Protein AF-U6D3Z1-F1 (afdb_monomer_lite)

InterPro domains:
  IPR001387 Cro/C1-type, helix-turn-helix domain [PS50943] (64-90)
  IPR010982 Lambda repressor-like, DNA-binding domain superfamily [G3DSA:1.10.260.40] (48-91)
  IPR010982 Lambda repressor-like, DNA-binding domain superfamily [SSF47413] (57-90)
  IPR013729 Multiprotein bridging factor 1, N-terminal [PF08523] (2-56)

Radius of gyration: 22.08 Å; chains: 1; bounding box: 46×28×53 Å

Structure (mmCIF, N/CA/C/O backbone):
data_AF-U6D3Z1-F1
#
_entry.id   AF-U6D3Z1-F1
#
loop_
_atom_site.group_PDB
_atom_site.id
_atom_site.type_symbol
_atom_site.label_atom_id
_atom_site.label_alt_id
_atom_site.label_comp_id
_atom_site.label_asym_id
_atom_site.label_entity_id
_atom_site.label_seq_id
_atom_site.pdbx_PDB_ins_code
_atom_site.Cartn_x
_atom_site.Cartn_y
_atom_site.Cartn_z
_atom_site.occupancy
_atom_site.B_iso_or_equiv
_atom_site.auth_seq_id
_atom_site.auth_comp_id
_atom_site.auth_asym_id
_atom_site.auth_atom_id
_atom_site.pdbx_PDB_model_num
ATOM 1 N N . THR A 1 1 ? 6.391 -15.594 -28.749 1.00 60.03 1 THR A N 1
ATOM 2 C CA . THR A 1 1 ? 5.736 -14.402 -28.143 1.00 60.03 1 THR A CA 1
ATOM 3 C C . THR A 1 1 ? 6.742 -13.582 -27.347 1.00 60.03 1 THR A C 1
ATOM 5 O O . THR A 1 1 ? 7.759 -14.126 -26.929 1.00 60.03 1 THR A O 1
ATOM 8 N N . ALA A 1 2 ? 6.479 -12.291 -27.103 1.00 65.94 2 ALA A N 1
ATOM 9 C CA . ALA A 1 2 ? 7.393 -11.397 -26.370 1.00 65.94 2 ALA A CA 1
ATOM 10 C C . ALA A 1 2 ? 7.782 -11.911 -24.964 1.00 65.94 2 ALA A C 1
ATOM 12 O O . ALA A 1 2 ? 8.900 -11.687 -24.510 1.00 65.94 2 ALA A O 1
ATOM 13 N N . ALA A 1 3 ? 6.894 -12.654 -24.294 1.00 70.94 3 ALA A N 1
ATOM 14 C CA . ALA A 1 3 ? 7.183 -13.298 -23.010 1.00 70.94 3 ALA A CA 1
ATOM 15 C C . ALA A 1 3 ? 8.271 -14.387 -23.110 1.00 70.94 3 ALA A C 1
ATOM 17 O O . ALA A 1 3 ? 9.100 -14.524 -22.214 1.00 70.94 3 ALA A O 1
ATOM 18 N N . GLN A 1 4 ? 8.311 -15.126 -24.220 1.00 70.94 4 GLN A N 1
ATOM 19 C CA . GLN A 1 4 ? 9.300 -16.177 -24.462 1.00 70.94 4 GLN A CA 1
ATOM 20 C C . GLN A 1 4 ? 10.684 -15.586 -24.770 1.00 70.94 4 GLN A C 1
ATOM 22 O O . GLN A 1 4 ? 11.685 -16.095 -24.270 1.00 70.94 4 GLN A O 1
ATOM 27 N N . ALA A 1 5 ? 10.734 -14.460 -25.494 1.00 72.69 5 ALA A N 1
ATOM 28 C CA . ALA A 1 5 ? 11.964 -13.707 -25.766 1.00 72.69 5 ALA A CA 1
ATOM 29 C C . ALA A 1 5 ? 12.571 -13.065 -24.502 1.00 72.69 5 ALA A C 1
ATOM 31 O O . ALA A 1 5 ? 13.786 -12.973 -24.375 1.00 72.69 5 ALA A O 1
ATOM 32 N N . LYS A 1 6 ? 11.732 -12.684 -23.529 1.00 77.94 6 LYS A N 1
ATOM 33 C CA . LYS A 1 6 ? 12.159 -12.137 -22.225 1.00 77.94 6 LYS A CA 1
ATOM 34 C C . LYS A 1 6 ? 12.466 -13.212 -21.176 1.00 77.94 6 LYS A C 1
ATOM 36 O O . LYS A 1 6 ? 12.797 -12.884 -20.037 1.00 77.94 6 LYS A O 1
ATOM 41 N N . SER A 1 7 ? 12.328 -14.493 -21.521 1.00 85.62 7 SER A N 1
ATOM 42 C CA . SER A 1 7 ? 12.639 -15.582 -20.597 1.00 85.62 7 SER A CA 1
ATOM 43 C C . SER A 1 7 ? 14.137 -15.619 -20.284 1.00 85.62 7 SER A C 1
ATOM 45 O O . SER A 1 7 ? 14.978 -15.329 -21.134 1.00 85.62 7 SER A O 1
ATOM 47 N N . LYS A 1 8 ? 14.494 -16.034 -19.063 1.00 85.50 8 LYS A N 1
ATOM 48 C CA . LYS A 1 8 ? 15.901 -16.129 -18.636 1.00 85.50 8 LYS A CA 1
ATOM 49 C C . LYS A 1 8 ? 16.726 -17.027 -19.568 1.00 85.50 8 LYS A C 1
ATOM 51 O O . LYS A 1 8 ? 17.881 -16.728 -19.841 1.00 85.50 8 LYS A O 1
ATOM 56 N N . GLN A 1 9 ? 16.124 -18.102 -20.081 1.00 88.56 9 GLN A N 1
ATOM 57 C CA . GLN A 1 9 ? 16.767 -19.009 -21.034 1.00 88.56 9 GLN A CA 1
ATOM 58 C C . GLN A 1 9 ? 17.039 -18.332 -22.383 1.00 88.56 9 GLN A C 1
ATOM 60 O O . GLN A 1 9 ? 18.143 -18.473 -22.906 1.00 88.56 9 GLN A O 1
ATOM 65 N N . ALA A 1 10 ? 16.078 -17.569 -22.915 1.00 85.50 10 ALA A N 1
ATOM 66 C CA . ALA A 1 10 ? 16.250 -16.833 -24.165 1.00 85.50 10 ALA A CA 1
ATOM 67 C C . ALA A 1 10 ? 17.331 -15.746 -24.048 1.00 85.50 10 ALA A C 1
ATOM 69 O O . ALA A 1 10 ? 18.203 -15.675 -24.910 1.00 85.50 10 ALA A O 1
ATOM 70 N N . ILE A 1 11 ? 17.347 -14.989 -22.943 1.00 87.00 11 ILE A N 1
ATOM 71 C CA . ILE A 1 11 ? 18.365 -13.957 -22.678 1.00 87.00 11 ILE A CA 1
ATOM 72 C C . ILE A 1 11 ? 19.770 -14.578 -22.602 1.00 87.00 11 ILE A C 1
ATOM 74 O O . ILE A 1 11 ? 20.693 -14.106 -23.259 1.00 87.00 11 ILE A O 1
ATOM 78 N N . LEU A 1 12 ? 19.938 -15.677 -21.857 1.00 88.69 12 LEU A N 1
ATOM 79 C CA . LEU A 1 12 ? 21.232 -16.366 -21.732 1.00 88.69 12 LEU A CA 1
ATOM 80 C C . LEU A 1 12 ? 21.701 -17.016 -23.042 1.00 88.69 12 LEU A C 1
ATOM 82 O O . LEU A 1 12 ? 22.896 -17.247 -23.229 1.00 88.69 12 LEU A O 1
ATOM 86 N N . ALA A 1 13 ? 20.775 -17.400 -23.920 1.00 88.50 13 ALA A N 1
ATOM 87 C CA . ALA A 1 13 ? 21.108 -17.951 -25.227 1.00 88.50 13 ALA A CA 1
ATOM 88 C C . ALA A 1 13 ? 21.548 -16.844 -26.201 1.00 88.50 13 ALA A C 1
ATOM 90 O O . ALA A 1 13 ? 22.555 -17.021 -26.879 1.00 88.50 13 ALA A O 1
ATOM 91 N N . ALA A 1 14 ? 20.858 -15.698 -26.202 1.00 86.50 14 ALA A N 1
ATOM 92 C CA . ALA A 1 14 ? 21.232 -14.513 -26.977 1.00 86.50 14 ALA A CA 1
ATOM 93 C C . ALA A 1 14 ? 22.620 -13.981 -26.572 1.00 86.50 14 ALA A C 1
ATOM 95 O O . ALA A 1 14 ? 23.486 -13.806 -27.425 1.00 86.50 14 ALA A O 1
ATOM 96 N N . GLN A 1 15 ? 22.889 -13.874 -25.263 1.00 87.69 15 GLN A N 1
ATOM 97 C CA . GLN A 1 15 ? 24.204 -13.475 -24.738 1.00 87.69 15 GLN A CA 1
ATOM 98 C C . GLN A 1 15 ? 25.342 -14.394 -25.206 1.00 87.69 15 GLN A C 1
ATOM 100 O O . GLN A 1 15 ? 26.423 -13.919 -25.536 1.00 87.69 15 GLN A O 1
ATOM 105 N N . ARG A 1 16 ? 25.107 -15.713 -25.261 1.00 90.69 16 ARG A N 1
ATOM 106 C CA . ARG A 1 16 ? 26.111 -16.689 -25.725 1.00 90.69 16 ARG A CA 1
ATOM 107 C C . ARG A 1 16 ? 26.371 -16.624 -27.226 1.00 90.69 16 ARG A C 1
ATOM 109 O O . ARG A 1 16 ? 27.470 -16.960 -27.652 1.00 90.69 16 ARG A O 1
ATOM 116 N N . ARG A 1 17 ? 25.372 -16.226 -28.015 1.00 90.31 17 ARG A N 1
ATOM 117 C CA . ARG A 1 17 ? 25.490 -16.064 -29.471 1.00 90.31 17 ARG A CA 1
ATOM 118 C C . ARG A 1 17 ? 26.035 -14.693 -29.883 1.00 90.31 17 ARG A C 1
ATOM 120 O O . ARG A 1 17 ? 26.256 -14.485 -31.068 1.00 90.31 17 ARG A O 1
ATOM 127 N N . GLY A 1 18 ? 26.267 -13.787 -28.928 1.00 85.50 18 GLY A N 1
ATOM 128 C CA . GLY A 1 18 ? 26.699 -12.417 -29.211 1.00 85.50 18 GLY A CA 1
ATOM 129 C C . GLY A 1 18 ? 25.605 -11.561 -29.853 1.00 85.50 18 GLY A C 1
ATOM 130 O O . GLY A 1 18 ? 25.920 -10.602 -30.545 1.00 85.50 18 GLY A O 1
ATOM 131 N N . GLU A 1 19 ? 24.334 -11.924 -29.660 1.00 87.94 19 GLU A N 1
ATOM 132 C CA . GLU A 1 19 ? 23.192 -11.140 -30.135 1.00 87.94 19 GLU A CA 1
ATOM 133 C C . GLU A 1 19 ? 22.957 -9.924 -29.227 1.00 87.94 19 GLU A C 1
ATOM 135 O O . GLU A 1 19 ? 23.107 -10.013 -28.003 1.00 87.94 19 GLU A O 1
ATOM 140 N N . ASP A 1 20 ? 22.537 -8.804 -29.819 1.00 77.00 20 ASP A N 1
ATOM 141 C CA . ASP A 1 20 ? 22.237 -7.578 -29.081 1.00 77.00 20 ASP A CA 1
ATOM 142 C C . ASP A 1 20 ? 21.044 -7.766 -28.132 1.00 77.00 20 ASP A C 1
ATOM 144 O O . ASP A 1 20 ? 19.962 -8.221 -28.513 1.00 77.00 20 ASP A O 1
ATOM 148 N N . GLY A 1 21 ? 21.242 -7.395 -26.865 1.00 79.69 21 GLY A N 1
ATOM 149 C CA . GLY A 1 21 ? 20.211 -7.425 -25.833 1.00 79.69 21 GLY A CA 1
ATOM 150 C C . GLY A 1 21 ? 19.660 -6.033 -25.548 1.00 79.69 21 GLY A C 1
ATOM 151 O O . GLY A 1 21 ? 20.405 -5.125 -25.184 1.00 79.69 21 GLY A O 1
ATOM 152 N N . GLU A 1 22 ? 18.341 -5.866 -25.629 1.00 85.81 22 GLU A N 1
ATOM 153 C CA . GLU A 1 22 ? 17.695 -4.633 -25.184 1.00 85.81 22 GLU A CA 1
ATOM 154 C C . GLU A 1 22 ? 17.622 -4.599 -23.650 1.00 85.81 22 GLU A C 1
ATOM 156 O O . GLU A 1 22 ? 17.077 -5.503 -23.008 1.00 85.81 22 GLU A O 1
ATOM 161 N N . THR A 1 23 ? 18.146 -3.531 -23.045 1.00 87.31 23 THR A N 1
ATOM 162 C CA . THR A 1 23 ? 17.996 -3.275 -21.609 1.00 87.31 23 THR A CA 1
ATOM 163 C C . THR A 1 23 ? 17.288 -1.949 -21.389 1.00 87.31 23 THR A C 1
ATOM 165 O O . THR A 1 23 ? 17.544 -0.962 -22.070 1.00 87.31 23 THR A O 1
ATOM 168 N N . SER A 1 24 ? 16.373 -1.922 -20.423 1.00 90.00 24 SER A N 1
ATOM 169 C CA . SER A 1 24 ? 15.667 -0.707 -20.027 1.00 90.00 24 SER A CA 1
ATOM 170 C C . SER A 1 24 ? 15.627 -0.590 -18.509 1.00 90.00 24 SER A C 1
ATOM 172 O O . SER A 1 24 ? 15.461 -1.573 -17.777 1.00 90.00 24 SER A O 1
ATOM 174 N N . LYS A 1 25 ? 15.794 0.639 -18.012 1.00 92.56 25 LYS A N 1
ATOM 175 C CA . LYS A 1 25 ? 15.651 0.940 -16.587 1.00 92.56 25 LYS A CA 1
ATOM 176 C C . LYS A 1 25 ? 14.170 0.856 -16.213 1.00 92.56 25 LYS A C 1
ATOM 178 O O . LYS A 1 25 ? 13.325 1.454 -16.874 1.00 92.56 25 LYS A O 1
ATOM 183 N N . LYS A 1 26 ? 13.843 0.146 -15.128 1.00 92.25 26 LYS A N 1
ATOM 184 C CA . LYS A 1 26 ? 12.462 0.117 -14.617 1.00 92.25 26 LYS A CA 1
ATOM 185 C C . LYS A 1 26 ? 12.067 1.507 -14.109 1.00 92.25 26 LYS A C 1
ATOM 187 O O . LYS A 1 26 ? 12.879 2.181 -13.481 1.00 92.25 26 LYS A O 1
ATOM 192 N N . TRP A 1 27 ? 10.809 1.887 -14.320 1.00 88.75 27 TRP A N 1
ATOM 193 C CA . TRP A 1 27 ? 10.277 3.217 -13.993 1.00 88.75 27 TRP A CA 1
ATOM 194 C C . TRP A 1 27 ? 10.572 3.675 -12.548 1.00 88.75 27 TRP A C 1
ATOM 196 O O . TRP A 1 27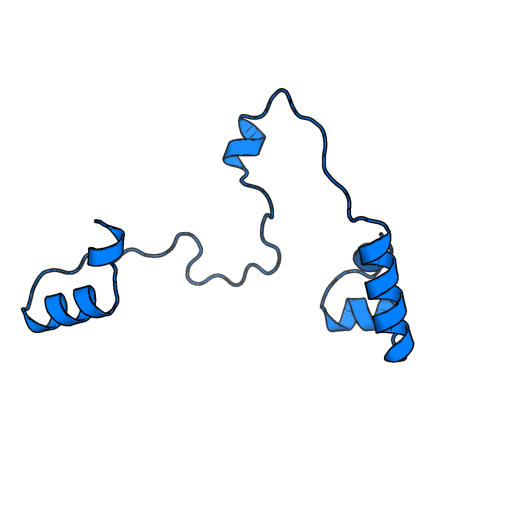 ? 11.042 4.788 -12.351 1.00 88.75 27 TRP A O 1
ATOM 206 N N . ALA A 1 28 ? 10.415 2.794 -11.552 1.00 90.44 28 ALA A N 1
ATOM 207 C CA . ALA A 1 28 ? 10.732 3.069 -10.141 1.00 90.44 28 ALA A CA 1
ATOM 208 C C . ALA A 1 28 ? 12.053 2.421 -9.658 1.00 90.44 28 ALA A C 1
ATOM 210 O O . ALA A 1 28 ? 12.209 2.110 -8.477 1.00 90.44 28 ALA A O 1
ATOM 211 N N . ALA A 1 29 ? 13.006 2.145 -10.558 1.00 91.38 29 ALA A N 1
ATOM 212 C CA . ALA A 1 29 ? 14.279 1.526 -10.179 1.00 91.38 29 ALA A CA 1
ATOM 213 C C . ALA A 1 29 ? 15.152 2.467 -9.333 1.00 91.38 29 ALA A C 1
ATOM 215 O O . ALA A 1 29 ? 15.371 3.621 -9.706 1.00 91.38 29 ALA A O 1
ATOM 216 N N . GLY A 1 30 ? 15.730 1.931 -8.254 1.00 91.75 30 GLY A N 1
ATOM 217 C CA . GLY A 1 30 ? 16.657 2.661 -7.381 1.00 91.75 30 GLY A CA 1
ATOM 218 C C . GLY A 1 30 ? 15.977 3.559 -6.343 1.00 91.75 30 GLY A C 1
ATOM 219 O O . GLY A 1 30 ? 16.628 4.443 -5.801 1.00 91.75 30 GLY A O 1
ATOM 220 N N . GLN A 1 31 ? 14.684 3.354 -6.077 1.00 92.81 31 GLN A N 1
ATOM 221 C CA . GLN A 1 31 ? 13.926 4.073 -5.050 1.00 92.81 31 GLN A CA 1
ATOM 222 C C . GLN A 1 31 ? 13.392 3.105 -3.983 1.00 92.81 31 GLN A C 1
ATOM 224 O O . GLN A 1 31 ? 13.156 1.932 -4.263 1.00 92.81 31 GLN A O 1
ATOM 229 N N . ASN A 1 32 ? 13.166 3.607 -2.767 1.00 89.69 32 ASN A N 1
ATOM 230 C CA . ASN A 1 32 ? 12.649 2.861 -1.612 1.00 89.69 32 ASN A CA 1
ATOM 231 C C . ASN A 1 32 ? 11.274 3.388 -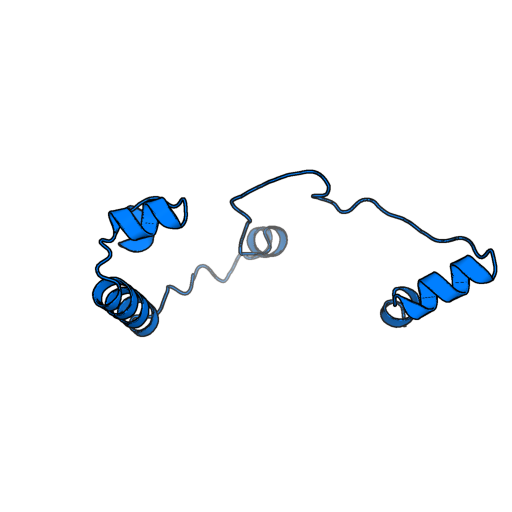1.163 1.00 89.69 32 ASN A C 1
ATOM 233 O O . ASN A 1 32 ? 11.020 3.587 0.025 1.00 89.69 32 ASN A O 1
ATOM 237 N N . ARG A 1 33 ? 10.380 3.658 -2.118 1.00 89.75 33 ARG A N 1
ATOM 238 C CA . ARG A 1 33 ? 9.041 4.158 -1.798 1.00 89.75 33 ARG A CA 1
ATOM 239 C C . ARG A 1 33 ? 8.268 3.112 -0.982 1.00 89.75 33 ARG A C 1
ATOM 241 O O . ARG A 1 33 ? 7.901 2.074 -1.520 1.00 89.75 33 ARG A O 1
ATOM 248 N N . GLN A 1 34 ? 8.015 3.406 0.295 1.00 87.81 34 GLN A N 1
ATOM 249 C CA . GLN A 1 34 ? 7.404 2.455 1.233 1.00 87.81 34 GLN A CA 1
ATOM 250 C C . GLN A 1 34 ? 5.877 2.350 1.065 1.00 87.81 34 GLN A C 1
ATOM 252 O O . GLN A 1 34 ? 5.340 1.248 1.123 1.00 87.81 34 GLN A O 1
ATOM 257 N N . HIS A 1 35 ? 5.196 3.448 0.718 1.00 89.00 35 HIS A N 1
ATOM 258 C CA . HIS A 1 35 ? 3.775 3.425 0.353 1.00 89.00 35 HIS A CA 1
ATOM 259 C C . HIS A 1 35 ? 3.582 3.470 -1.168 1.00 89.00 35 HIS A C 1
ATOM 261 O O . HIS A 1 35 ? 3.856 4.481 -1.829 1.00 89.00 35 HIS A O 1
ATOM 267 N N . SER A 1 36 ? 3.083 2.368 -1.725 1.00 87.88 36 SER A N 1
ATOM 268 C CA . SER A 1 36 ? 2.716 2.263 -3.138 1.00 87.88 36 SER A CA 1
ATOM 269 C C . SER A 1 36 ? 1.222 2.508 -3.345 1.00 87.88 36 SER A C 1
ATOM 271 O O . SER A 1 36 ? 0.412 2.351 -2.434 1.00 87.88 36 SER A O 1
ATOM 273 N N . ILE A 1 37 ? 0.860 2.946 -4.549 1.00 87.88 37 ILE A N 1
ATOM 274 C CA . ILE A 1 37 ? -0.537 3.182 -4.906 1.00 87.88 37 ILE A CA 1
ATOM 275 C C . ILE A 1 37 ? -1.168 1.830 -5.245 1.00 87.88 37 ILE A C 1
ATOM 277 O O . ILE A 1 37 ? -0.653 1.106 -6.092 1.00 87.88 37 ILE A O 1
ATOM 281 N N . THR A 1 38 ? -2.275 1.495 -4.582 1.00 86.38 38 THR A N 1
ATOM 282 C CA . THR A 1 38 ? -2.947 0.191 -4.729 1.00 86.38 38 THR A CA 1
ATOM 283 C C . THR A 1 38 ? -3.782 0.072 -6.014 1.00 86.38 38 THR A C 1
ATOM 285 O O . THR A 1 38 ? -3.898 -1.005 -6.592 1.00 86.38 38 THR A O 1
ATOM 288 N N . LYS A 1 39 ? -4.324 1.191 -6.516 1.00 85.19 39 LYS A N 1
ATOM 289 C CA . LYS A 1 39 ? -5.109 1.252 -7.759 1.00 85.19 39 LYS A CA 1
ATOM 290 C C . LYS A 1 39 ? -4.315 1.898 -8.897 1.00 85.19 39 LYS A C 1
ATOM 292 O O . LYS A 1 39 ? -3.446 2.737 -8.672 1.00 85.19 39 LYS A O 1
ATOM 297 N N . ASN A 1 40 ? -4.649 1.546 -10.139 1.00 85.38 40 ASN A N 1
ATOM 298 C CA . ASN A 1 40 ? -4.071 2.189 -11.318 1.00 85.38 40 ASN A CA 1
ATOM 299 C C . ASN A 1 40 ? -4.616 3.621 -11.459 1.00 85.38 40 ASN A C 1
ATOM 301 O O . ASN A 1 40 ? -5.793 3.811 -11.768 1.00 85.38 40 ASN A O 1
ATOM 305 N N . THR A 1 41 ? -3.755 4.619 -11.259 1.00 83.88 41 THR A N 1
ATOM 306 C CA . THR A 1 41 ? -4.133 6.040 -11.292 1.00 83.88 41 THR A CA 1
ATOM 307 C C . THR A 1 41 ? -4.664 6.488 -12.649 1.00 83.88 41 THR A C 1
ATOM 309 O O . THR A 1 41 ? -5.555 7.322 -12.694 1.00 83.88 41 THR A O 1
ATOM 312 N N . ALA A 1 42 ? -4.192 5.898 -13.750 1.00 86.50 42 ALA A N 1
ATOM 313 C CA . ALA A 1 42 ? -4.673 6.230 -15.088 1.00 86.50 42 ALA A CA 1
ATOM 314 C C . ALA A 1 42 ? -6.058 5.634 -15.388 1.00 86.50 42 ALA A C 1
ATOM 316 O O . ALA A 1 42 ? -6.745 6.115 -16.286 1.00 86.50 42 ALA A O 1
ATOM 317 N N . LYS A 1 43 ? -6.463 4.565 -14.685 1.00 85.12 43 LYS A N 1
ATOM 318 C CA . LYS A 1 43 ? -7.849 4.081 -14.741 1.00 85.12 43 LYS A CA 1
ATOM 319 C C . LYS A 1 43 ? -8.743 5.003 -13.919 1.00 85.12 43 LYS A C 1
ATOM 321 O O . LYS A 1 43 ? -9.729 5.472 -14.457 1.00 85.12 43 LYS A O 1
ATOM 326 N N . LEU A 1 44 ? -8.336 5.318 -12.685 1.00 85.19 44 LEU A N 1
ATOM 327 C CA . LEU A 1 44 ? -9.074 6.222 -11.794 1.00 85.19 44 LEU A CA 1
ATOM 328 C C . LEU A 1 44 ? -9.337 7.597 -12.421 1.00 85.19 44 LEU A C 1
ATOM 330 O O . LEU A 1 44 ? -10.432 8.115 -12.288 1.00 85.19 44 LEU A O 1
ATOM 334 N N . ASP A 1 45 ? -8.358 8.160 -13.128 1.00 84.50 45 ASP A N 1
ATOM 335 C CA . ASP A 1 45 ? -8.494 9.453 -13.815 1.00 84.50 45 ASP A CA 1
ATOM 336 C C . ASP A 1 45 ? -9.514 9.423 -14.971 1.00 84.50 45 ASP A C 1
ATOM 338 O O . ASP A 1 45 ? -10.168 10.418 -15.264 1.00 84.50 45 ASP A O 1
ATOM 342 N N . ARG A 1 46 ? -9.680 8.262 -15.619 1.00 86.75 46 ARG A N 1
ATOM 343 C CA . ARG A 1 46 ? -10.653 8.057 -16.706 1.00 86.75 46 ARG A CA 1
ATOM 344 C C . ARG A 1 46 ? -12.012 7.558 -16.218 1.00 86.75 46 ARG A C 1
ATOM 346 O O . ARG A 1 46 ? -12.950 7.501 -17.007 1.00 86.75 46 ARG A O 1
ATOM 353 N N . GLU A 1 47 ? -12.103 7.123 -14.968 1.00 80.88 47 GLU A N 1
ATOM 354 C CA . GLU A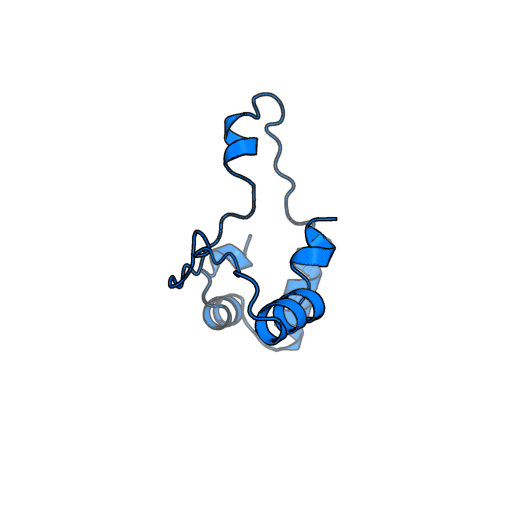 1 47 ? -13.295 6.510 -14.393 1.00 80.88 47 GLU A CA 1
ATOM 355 C C . GLU A 1 47 ? -14.231 7.615 -13.901 1.00 80.88 47 GLU A C 1
ATOM 357 O O . GLU A 1 47 ? -13.979 8.254 -12.885 1.00 80.88 47 GLU A O 1
ATOM 362 N N . THR A 1 48 ? -15.304 7.865 -14.652 1.00 75.56 48 THR A N 1
ATOM 363 C CA . THR A 1 48 ? -16.280 8.926 -14.349 1.00 75.56 48 THR A CA 1
ATOM 364 C C . THR A 1 48 ? -17.601 8.397 -13.789 1.00 75.56 48 THR A C 1
ATOM 366 O O . THR A 1 48 ? -18.459 9.196 -13.424 1.00 75.56 48 THR A O 1
ATOM 369 N N . GLU A 1 49 ? -17.785 7.073 -13.731 1.00 71.94 49 GLU A N 1
ATOM 370 C CA . GLU A 1 49 ? -19.093 6.445 -13.473 1.00 71.94 49 GLU A CA 1
ATOM 371 C C . GLU A 1 49 ? -19.150 5.622 -12.175 1.00 71.94 49 GLU A C 1
ATOM 373 O O . GLU A 1 49 ? -20.157 5.661 -11.470 1.00 71.94 49 GLU A O 1
ATOM 378 N N . GLU A 1 50 ? -18.080 4.910 -11.803 1.00 66.00 50 GLU A N 1
ATOM 379 C CA . GLU A 1 50 ? -18.056 4.073 -10.597 1.00 66.00 50 GLU A CA 1
ATOM 380 C C . GLU A 1 50 ? -17.352 4.787 -9.431 1.00 66.00 50 GLU A C 1
ATOM 382 O O . GLU A 1 50 ? -16.127 4.889 -9.379 1.00 66.00 50 GLU A O 1
ATOM 387 N N . LEU A 1 51 ? -18.137 5.282 -8.466 1.00 75.44 51 LEU A N 1
ATOM 388 C CA . LEU A 1 51 ? -17.630 6.018 -7.295 1.00 75.44 51 LEU A CA 1
ATOM 389 C C . LEU A 1 51 ? -17.474 5.153 -6.026 1.00 75.44 51 LEU A C 1
ATOM 391 O O . LEU A 1 51 ? -17.139 5.670 -4.956 1.00 75.44 51 LEU A O 1
ATOM 395 N N . HIS A 1 52 ? -17.728 3.844 -6.110 1.00 81.25 52 HIS A N 1
ATOM 396 C CA . HIS A 1 52 ? -17.679 2.939 -4.960 1.00 81.25 52 HIS A CA 1
ATOM 397 C C . HIS A 1 52 ? -16.265 2.396 -4.703 1.00 81.25 52 HIS A C 1
ATOM 399 O O . HIS A 1 52 ? -15.481 2.132 -5.614 1.00 81.25 52 HIS A O 1
ATOM 405 N N . HIS A 1 53 ? -15.929 2.228 -3.426 1.00 83.06 53 HIS A N 1
ATOM 406 C CA . HIS A 1 53 ? -14.694 1.591 -2.988 1.00 83.06 53 HIS A CA 1
ATOM 407 C C . HIS A 1 53 ? -15.041 0.473 -2.017 1.00 83.06 53 HIS A C 1
ATOM 409 O O . HIS A 1 53 ? -15.520 0.743 -0.914 1.00 83.06 53 HIS A O 1
ATOM 415 N N . ASP A 1 54 ? -14.750 -0.764 -2.414 1.00 87.56 54 ASP A N 1
ATOM 416 C CA . ASP A 1 54 ? -14.912 -1.912 -1.532 1.00 87.56 54 ASP A CA 1
ATOM 417 C C . ASP A 1 54 ? -14.042 -1.741 -0.288 1.00 87.56 54 ASP A C 1
ATOM 419 O O . ASP A 1 54 ? -12.846 -1.437 -0.362 1.00 87.56 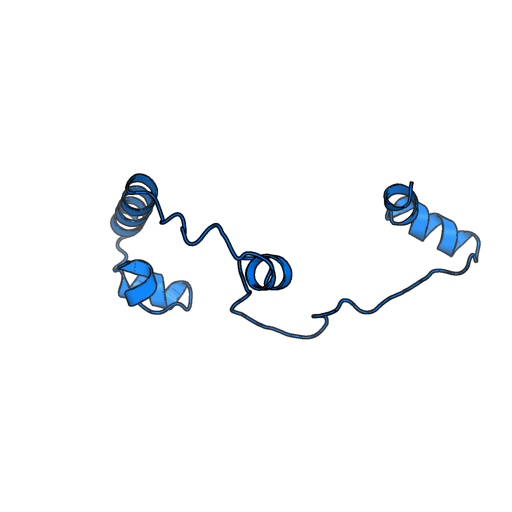54 ASP A O 1
ATOM 423 N N . ARG A 1 55 ? -14.671 -1.917 0.873 1.00 88.88 55 ARG A N 1
ATOM 424 C CA . ARG A 1 55 ? -13.994 -1.885 2.167 1.00 88.88 55 ARG A CA 1
ATOM 425 C C . ARG A 1 55 ? -13.587 -3.287 2.583 1.00 88.88 55 ARG A C 1
ATOM 427 O O . ARG A 1 55 ? -14.111 -4.285 2.091 1.00 88.88 55 ARG A O 1
ATOM 434 N N . VAL A 1 56 ? -12.664 -3.348 3.536 1.00 88.88 56 VAL A N 1
ATOM 435 C CA . VAL A 1 56 ? -12.315 -4.602 4.199 1.00 88.88 56 VAL A CA 1
ATOM 436 C C . VAL A 1 56 ? -13.563 -5.241 4.808 1.00 88.88 56 VAL A C 1
ATOM 438 O O . VAL A 1 56 ? -14.399 -4.570 5.416 1.00 88.88 56 VAL A O 1
ATOM 441 N N . THR A 1 57 ? -13.714 -6.548 4.611 1.00 91.50 57 THR A N 1
ATOM 442 C CA . THR A 1 57 ? -14.851 -7.290 5.156 1.00 91.50 57 THR A CA 1
ATOM 443 C C . THR A 1 57 ? -14.666 -7.526 6.656 1.00 91.50 57 THR A C 1
ATOM 445 O O . THR A 1 57 ? -13.546 -7.581 7.170 1.00 91.50 57 THR A O 1
ATOM 448 N N . LEU A 1 58 ? -15.775 -7.719 7.379 1.00 91.44 58 LEU A N 1
ATOM 449 C CA . LEU A 1 58 ? -15.746 -7.937 8.830 1.00 91.44 58 LEU A CA 1
ATOM 450 C C . LEU A 1 58 ? -14.938 -9.183 9.235 1.00 91.44 58 LEU A C 1
ATOM 452 O O . LEU A 1 58 ? -14.311 -9.196 10.294 1.00 91.44 58 LEU A O 1
ATOM 456 N N . GLU A 1 59 ? -14.947 -10.234 8.412 1.00 93.88 59 GLU A N 1
ATOM 457 C CA . GLU A 1 59 ? -14.156 -11.441 8.670 1.00 93.88 59 GLU A CA 1
ATOM 458 C C . GLU A 1 59 ? -12.658 -11.148 8.741 1.00 93.88 59 GLU A C 1
ATOM 460 O O . GLU A 1 59 ? -11.993 -11.604 9.670 1.00 93.88 59 GLU A O 1
ATOM 465 N N . VAL A 1 60 ? -12.133 -10.338 7.818 1.00 93.06 60 VAL A N 1
ATOM 466 C CA . VAL A 1 60 ? -10.708 -9.982 7.801 1.00 93.06 60 VAL A CA 1
ATOM 467 C C . VAL A 1 60 ? -10.328 -9.257 9.095 1.00 93.06 60 VAL A C 1
ATOM 469 O O . VAL A 1 60 ? -9.339 -9.620 9.736 1.00 93.06 60 VAL A O 1
ATOM 472 N N . GLY A 1 61 ? -11.152 -8.304 9.542 1.00 92.19 61 GLY A N 1
ATOM 473 C CA . GLY A 1 61 ? -10.942 -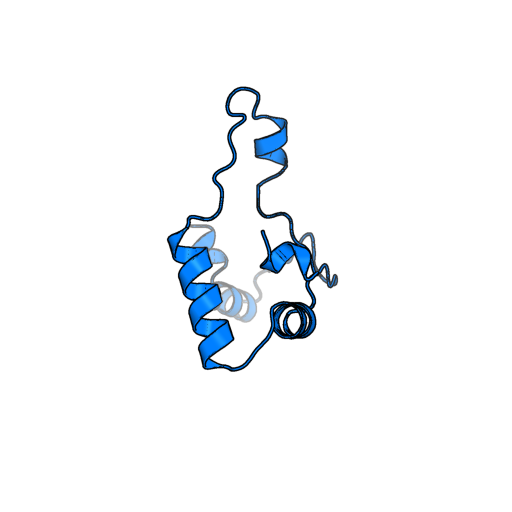7.601 10.813 1.00 92.19 61 GLY A CA 1
ATOM 474 C C . GLY A 1 61 ? -10.935 -8.542 12.025 1.00 92.19 61 GLY A C 1
ATOM 475 O O . GLY A 1 61 ? -10.068 -8.432 12.898 1.00 92.19 61 GLY A O 1
ATOM 476 N N . LYS A 1 62 ? -11.844 -9.528 12.059 1.00 93.88 62 LYS A N 1
ATOM 477 C CA . LYS A 1 62 ? -11.897 -10.549 13.122 1.00 93.88 62 LYS A CA 1
ATOM 478 C C . LYS A 1 62 ? -10.645 -11.424 13.146 1.00 93.88 62 LYS A C 1
ATOM 480 O O . LYS A 1 62 ? -10.081 -11.639 14.218 1.00 93.88 62 LYS A O 1
ATOM 485 N N . VAL A 1 63 ? -10.178 -11.886 11.985 1.00 95.81 63 VAL A N 1
ATOM 486 C CA . VAL A 1 63 ? -8.963 -12.712 11.877 1.00 95.81 63 VAL A CA 1
ATOM 487 C C . VAL A 1 63 ? -7.738 -11.947 12.380 1.00 95.81 63 VAL A C 1
ATOM 489 O O . VAL A 1 63 ? -6.950 -12.483 13.164 1.00 95.81 63 VAL A O 1
ATOM 492 N N . ILE A 1 64 ? -7.599 -10.673 12.002 1.00 94.62 64 ILE A N 1
ATOM 493 C CA . ILE A 1 64 ? -6.502 -9.815 12.472 1.00 94.62 64 ILE A CA 1
ATOM 494 C C . ILE A 1 64 ? -6.574 -9.629 13.992 1.00 94.62 64 ILE A C 1
ATOM 496 O O . ILE A 1 64 ? -5.556 -9.741 14.680 1.00 94.62 64 ILE A O 1
ATOM 500 N N . GLN A 1 65 ? -7.766 -9.378 14.540 1.00 94.06 65 GLN A N 1
ATOM 501 C CA . GLN A 1 65 ? -7.959 -9.214 15.980 1.00 94.06 65 GLN A CA 1
ATOM 502 C C . GLN A 1 65 ? -7.573 -10.481 16.758 1.00 94.06 65 GLN A C 1
ATOM 504 O O . GLN A 1 65 ? -6.791 -10.393 17.707 1.00 94.06 65 GLN A O 1
ATOM 509 N N . GLN A 1 66 ? -8.071 -11.648 16.342 1.00 95.25 66 GLN A N 1
ATOM 510 C CA . GLN A 1 66 ? -7.772 -12.932 16.983 1.00 95.25 66 GLN A CA 1
ATOM 511 C C . GLN A 1 66 ? -6.277 -13.263 16.911 1.00 95.25 66 GLN A C 1
ATOM 513 O O . GLN A 1 66 ? -5.669 -13.612 17.923 1.00 95.25 66 GLN A O 1
ATOM 518 N N . GLY A 1 67 ? -5.657 -13.089 15.739 1.00 96.44 67 GLY A N 1
ATOM 519 C CA . GLY A 1 67 ? -4.227 -13.333 15.546 1.00 96.44 67 GLY A CA 1
ATOM 520 C C . GLY A 1 67 ? -3.332 -12.395 16.360 1.00 96.44 67 GLY A C 1
ATOM 521 O O . GLY A 1 67 ? -2.232 -12.776 16.763 1.00 96.44 67 GLY A O 1
ATOM 522 N N . ARG A 1 68 ? -3.792 -11.169 16.627 1.00 96.50 68 ARG A N 1
ATOM 523 C CA . ARG A 1 68 ? -3.083 -10.212 17.480 1.00 96.50 68 ARG A CA 1
ATOM 524 C C . ARG A 1 68 ? -3.181 -10.602 18.958 1.00 96.50 68 ARG A C 1
ATOM 526 O O . ARG A 1 68 ? -2.163 -10.615 19.649 1.00 96.50 68 ARG A O 1
ATOM 533 N N . GLN A 1 69 ? -4.381 -10.956 19.419 1.00 95.19 69 GLN A N 1
ATOM 534 C CA . GLN A 1 69 ? -4.631 -11.370 20.803 1.00 95.19 69 GLN A CA 1
ATOM 535 C C . GLN A 1 69 ? -3.901 -12.669 21.160 1.00 95.19 69 GLN A C 1
ATOM 537 O O . GLN A 1 69 ? -3.278 -12.736 22.215 1.00 95.19 69 GLN A O 1
ATOM 542 N N . SER A 1 70 ? -3.889 -13.663 20.265 1.00 96.88 70 SER A N 1
ATOM 543 C CA . SER A 1 70 ? -3.167 -14.927 20.489 1.00 96.88 70 SER A CA 1
ATOM 544 C C . SER A 1 70 ? -1.654 -14.743 20.622 1.00 96.88 70 SER A C 1
ATOM 546 O O . SER A 1 70 ? -0.978 -15.561 21.238 1.00 96.88 70 SER A O 1
ATOM 548 N N . LYS A 1 71 ? -1.121 -13.646 20.073 1.00 96.88 71 LYS A N 1
ATOM 549 C CA . LYS A 1 71 ? 0.288 -13.251 20.181 1.00 96.88 71 LYS A CA 1
ATOM 550 C C . LYS A 1 71 ? 0.556 -12.243 21.304 1.00 96.88 71 LYS A C 1
ATOM 552 O O . LYS A 1 71 ? 1.678 -11.756 21.400 1.00 96.88 71 LYS A O 1
ATOM 557 N N . GLY A 1 72 ? -0.448 -11.906 22.119 1.00 96.50 72 GLY A N 1
ATOM 558 C CA . GLY A 1 72 ? -0.318 -10.941 23.216 1.00 96.50 72 GLY A CA 1
ATOM 559 C C . GLY A 1 72 ? 0.014 -9.515 22.764 1.00 96.50 72 GLY A C 1
ATOM 560 O O . GLY A 1 72 ? 0.605 -8.759 23.526 1.00 96.50 72 GLY A O 1
ATOM 561 N N . LEU A 1 73 ? -0.313 -9.146 21.522 1.00 96.50 73 LEU A N 1
ATOM 562 C CA . LEU A 1 73 ? 0.019 -7.838 20.955 1.00 96.50 73 LEU A CA 1
ATOM 563 C C . LEU A 1 73 ? -1.131 -6.837 21.153 1.00 96.50 73 LEU A C 1
ATOM 565 O O . LEU A 1 73 ? -2.309 -7.166 20.985 1.00 96.50 73 LEU A O 1
ATOM 569 N N . THR A 1 74 ? -0.808 -5.574 21.431 1.00 95.19 74 THR A N 1
ATOM 570 C CA . THR A 1 74 ? -1.786 -4.479 21.328 1.00 95.19 74 THR A CA 1
ATOM 571 C C . THR A 1 74 ? -1.839 -3.927 19.899 1.00 95.19 74 THR A C 1
ATOM 573 O O . THR A 1 74 ? -0.966 -4.208 19.074 1.00 95.19 74 THR A O 1
ATOM 576 N N . GLN A 1 75 ? -2.870 -3.138 19.563 1.00 94.56 75 GLN A N 1
ATOM 577 C CA . GLN A 1 75 ? -2.940 -2.460 18.255 1.00 94.56 75 GLN A CA 1
ATOM 578 C C . GLN A 1 75 ? -1.710 -1.580 18.011 1.00 94.56 75 GLN A C 1
ATOM 580 O O . GLN A 1 75 ? -1.167 -1.588 16.911 1.00 94.56 75 GLN A O 1
ATOM 585 N N . LYS A 1 76 ? -1.251 -0.874 19.052 1.00 95.94 76 LYS A N 1
ATOM 586 C CA . LYS A 1 76 ? -0.049 -0.040 19.006 1.00 95.94 76 LYS A CA 1
ATOM 587 C C . LYS A 1 76 ? 1.189 -0.879 18.703 1.00 95.94 76 LYS A C 1
ATOM 589 O O . LYS A 1 76 ? 1.943 -0.518 17.807 1.00 95.94 76 LYS A O 1
ATOM 594 N N . ASP A 1 77 ? 1.359 -2.009 19.388 1.00 95.88 77 ASP A N 1
ATOM 595 C CA . ASP A 1 77 ? 2.529 -2.873 19.186 1.00 95.88 77 ASP A CA 1
ATOM 596 C C . ASP A 1 77 ? 2.559 -3.449 17.773 1.00 95.88 77 ASP A C 1
ATOM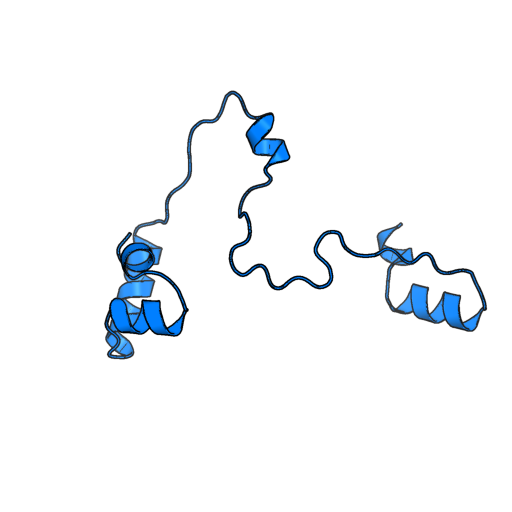 598 O O . ASP A 1 77 ? 3.607 -3.459 17.128 1.00 95.88 77 ASP A O 1
ATOM 602 N N . LEU A 1 78 ? 1.403 -3.893 17.266 1.00 96.62 78 LEU A N 1
ATOM 603 C CA . LEU A 1 78 ? 1.290 -4.378 15.894 1.00 96.62 78 LEU A CA 1
ATOM 604 C C . LEU A 1 78 ? 1.613 -3.266 14.888 1.00 96.62 78 LEU A C 1
ATOM 606 O O . LEU A 1 78 ? 2.430 -3.490 14.000 1.00 96.62 78 LEU A O 1
ATOM 610 N N . ALA A 1 79 ? 1.020 -2.080 15.055 1.00 96.88 79 ALA A N 1
ATOM 611 C CA . ALA A 1 79 ? 1.225 -0.933 14.175 1.00 96.88 79 ALA A CA 1
ATOM 612 C C . ALA A 1 79 ? 2.702 -0.513 14.124 1.00 96.88 79 ALA A C 1
ATOM 614 O O . ALA A 1 79 ? 3.285 -0.429 13.046 1.00 96.88 79 ALA A O 1
ATOM 615 N N . THR A 1 80 ? 3.346 -0.360 15.286 1.00 96.94 80 THR A N 1
ATOM 616 C CA . THR A 1 80 ? 4.779 -0.053 15.370 1.00 96.94 80 THR A CA 1
ATOM 617 C C . THR A 1 80 ? 5.628 -1.145 14.723 1.00 96.94 80 THR A C 1
ATOM 619 O O . THR A 1 80 ? 6.560 -0.831 13.990 1.00 96.94 80 THR A O 1
ATOM 622 N N . LYS A 1 81 ? 5.292 -2.427 14.921 1.00 96.69 81 LYS A N 1
ATOM 623 C CA . LYS A 1 81 ? 6.054 -3.550 14.353 1.00 96.69 81 LYS A CA 1
ATOM 624 C C . LYS A 1 81 ? 5.978 -3.630 12.826 1.00 96.69 81 LYS A C 1
ATOM 626 O O . LYS A 1 81 ? 6.933 -4.097 12.211 1.00 96.69 81 LYS A O 1
ATOM 631 N N . ILE A 1 82 ? 4.873 -3.187 12.220 1.00 95.75 82 ILE A N 1
ATOM 632 C CA . ILE A 1 82 ? 4.716 -3.141 10.757 1.00 95.75 82 ILE A CA 1
ATOM 633 C C . ILE A 1 82 ? 5.022 -1.762 10.152 1.00 95.75 82 ILE A C 1
ATOM 635 O O . ILE A 1 82 ? 4.938 -1.609 8.939 1.00 95.75 82 ILE A O 1
ATOM 639 N N . ASN A 1 83 ? 5.439 -0.794 10.975 1.00 96.12 83 ASN A N 1
ATOM 640 C CA . ASN A 1 83 ? 5.729 0.591 10.589 1.00 96.12 83 ASN A CA 1
ATOM 641 C C . ASN A 1 83 ? 4.515 1.350 10.024 1.00 96.12 83 ASN A C 1
ATOM 643 O O . ASN A 1 83 ? 4.660 2.175 9.128 1.00 96.12 83 ASN A O 1
ATOM 647 N N . GLU A 1 84 ? 3.329 1.094 10.573 1.00 95.31 84 GLU A N 1
ATOM 648 C CA . GLU A 1 84 ? 2.096 1.804 10.226 1.00 95.31 84 GLU A CA 1
ATOM 649 C C . GLU A 1 84 ? 1.550 2.593 11.419 1.00 95.31 84 GLU A C 1
ATOM 651 O O . GLU A 1 84 ? 1.937 2.398 12.577 1.00 95.31 84 GLU A O 1
ATOM 656 N N . LYS A 1 85 ? 0.622 3.514 11.148 1.00 94.00 85 LYS A N 1
ATOM 657 C CA . LYS A 1 85 ? -0.055 4.270 12.209 1.00 94.00 85 LYS A CA 1
ATOM 658 C C . LYS A 1 85 ? -1.075 3.383 12.939 1.00 94.00 85 LYS A C 1
ATOM 660 O O . LYS A 1 85 ? -1.780 2.624 12.278 1.00 94.00 85 LYS A O 1
ATOM 665 N N . PRO A 1 86 ? -1.264 3.534 14.266 1.00 92.69 86 PRO A N 1
ATOM 666 C CA . PRO A 1 86 ? -2.268 2.770 15.015 1.00 92.69 86 PRO A CA 1
ATOM 667 C C . PRO A 1 86 ? -3.691 2.875 14.453 1.00 92.69 86 PRO A C 1
ATOM 669 O O . PRO A 1 86 ? -4.434 1.902 14.510 1.00 92.69 86 PRO A O 1
ATOM 672 N N . GLN A 1 87 ? -4.045 4.024 13.865 1.00 93.31 87 GLN A N 1
ATOM 673 C CA . GLN A 1 87 ? -5.348 4.247 13.233 1.00 93.31 87 GLN A CA 1
ATOM 674 C C . GLN A 1 87 ? -5.611 3.286 12.059 1.00 93.31 87 GLN A C 1
ATOM 676 O O . GLN A 1 87 ? -6.720 2.792 11.934 1.00 93.31 87 GLN A O 1
ATOM 681 N N . VAL A 1 88 ? -4.583 2.915 11.284 1.00 92.56 88 VAL A N 1
ATOM 682 C CA . VAL A 1 88 ? -4.700 1.974 10.147 1.00 92.56 88 VAL A CA 1
ATOM 683 C C . VAL A 1 88 ? -5.043 0.547 10.604 1.00 92.56 88 VAL A C 1
ATOM 685 O O . VAL A 1 88 ? -5.534 -0.251 9.821 1.00 92.56 88 VAL A O 1
ATOM 688 N N . ILE A 1 89 ? -4.770 0.208 11.869 1.00 92.00 89 ILE A N 1
ATOM 689 C CA . ILE A 1 89 ? -5.116 -1.092 12.474 1.00 92.00 89 ILE A CA 1
ATOM 690 C C . ILE A 1 89 ? -6.476 -1.044 13.188 1.00 92.00 89 ILE A C 1
ATOM 692 O O . ILE A 1 89 ? -7.034 -2.088 13.540 1.00 92.00 89 ILE A O 1
ATOM 696 N N . ALA A 1 90 ? -6.948 0.159 13.517 1.00 82.69 90 ALA A N 1
ATOM 697 C CA . ALA A 1 90 ? -8.217 0.375 14.197 1.00 82.69 90 ALA A CA 1
ATOM 698 C C . ALA A 1 90 ? -9.394 0.438 13.214 1.00 82.69 90 ALA A C 1
ATOM 700 O O . ALA A 1 90 ? -10.476 -0.025 13.579 1.00 82.69 90 ALA A O 1
ATOM 701 N N . ASP A 1 91 ? -9.152 0.983 12.019 1.00 62.66 91 ASP A N 1
ATOM 702 C CA . ASP A 1 91 ? -10.070 0.993 10.873 1.00 62.66 91 ASP A CA 1
ATOM 703 C C . ASP A 1 91 ? -10.167 -0.392 10.200 1.00 62.66 91 ASP A C 1
ATOM 705 O O . ASP A 1 91 ? -11.286 -0.746 9.756 1.00 62.66 91 ASP A O 1
#

pLDDT: mean 87.83, std 8.19, range [60.03, 96.94]

Organism: Neovison vison (NCBI:txid452646)

Secondary structure (DSSP, 8-state):
-HHHHTSHHHHHHHHHHTPPPP----TTTT---SS--SS-HHHHHH--S----PPPPHHHHHHHHHHHHHTT--HHHHHHHHT--HHHHH-

Sequence (91 aa):
TAAQAKSKQAILAAQRRGEDGETSKKWAAGQNRQHSITKNTAKLDRETEELHHDRVTLEVGKVIQQGRQSKGLTQKDLATKINEKPQVIAD

Foldseek 3Di:
DVVVCPDPVNVVVCVVVVHDDDDDDDPCPPDDPPDDDPDDVVVVVVDPDDPDDDDDDPVVLVVLVVVCVVVVHDLVRVCVVVVHDSVVNVD